Protein AF-A0AAW8LNK6-F1 (afdb_monomer_lite)

Sequence (88 aa):
MPQQLNHIDSVLRRVLARWAARFTPDEHIQGRLVENTILEILRRFPEADDDCTIDVQLLATMRQVLLREFGVHPAAANKGSSEESCSD

Secondary structure (DSSP, 8-state):
----GGGG--HHHHHHHHHHTTT-S-HHHHHHHHHHHHHHHHHHSPP--TT-TTHHHHHHHHHHHHHHHTT-PPPP------------

Organism: Agrobacterium tumefaciens (NCBI:txid358)

pLDDT: mean 71.0, std 17.99, range [39.94, 95.06]

Structure (mmCIF, N/CA/C/O backbone):
data_AF-A0AAW8LNK6-F1
#
_entry.id   AF-A0AAW8LNK6-F1
#
loop_
_atom_site.group_PDB
_atom_site.id
_atom_site.type_symbol
_atom_site.label_atom_id
_atom_site.label_alt_id
_atom_site.label_comp_id
_atom_site.label_asym_id
_atom_site.label_entity_id
_atom_site.label_seq_id
_atom_site.pdbx_PDB_ins_code
_atom_site.Cartn_x
_atom_site.Cartn_y
_atom_site.Cartn_z
_atom_site.occupancy
_atom_site.B_iso_or_equiv
_atom_site.auth_seq_id
_atom_site.auth_comp_id
_atom_site.auth_asym_id
_atom_site.auth_atom_id
_atom_site.pdbx_PDB_model_num
ATOM 1 N N . MET A 1 1 ? 14.141 -10.395 24.426 1.00 46.56 1 MET A N 1
ATOM 2 C CA . MET A 1 1 ? 13.249 -9.502 23.655 1.00 46.56 1 MET A CA 1
ATOM 3 C C . MET A 1 1 ? 13.563 -8.070 24.049 1.00 46.56 1 MET A C 1
ATOM 5 O O . MET A 1 1 ? 13.678 -7.816 25.242 1.00 46.56 1 MET A O 1
ATOM 9 N N . PRO A 1 2 ? 13.749 -7.182 23.064 1.00 46.03 2 PRO A N 1
ATOM 10 C CA . PRO A 1 2 ? 12.796 -6.087 22.932 1.00 46.03 2 PRO A CA 1
ATOM 11 C C . PRO A 1 2 ? 12.219 -6.031 21.513 1.00 46.03 2 PRO A C 1
ATOM 13 O O . PRO A 1 2 ? 12.937 -6.004 20.517 1.00 46.03 2 PRO A O 1
ATOM 16 N N . GLN A 1 3 ? 10.890 -6.056 21.463 1.00 53.47 3 GLN A N 1
ATOM 17 C CA . GLN A 1 3 ? 10.063 -5.730 20.310 1.00 53.47 3 GLN A CA 1
ATOM 18 C C . GLN A 1 3 ? 9.853 -4.199 20.266 1.00 53.47 3 GLN A C 1
ATOM 20 O O . GLN A 1 3 ? 9.967 -3.539 21.294 1.00 53.47 3 GLN A O 1
ATOM 25 N N . GLN A 1 4 ? 9.490 -3.682 19.085 1.00 47.53 4 GLN A N 1
ATOM 26 C CA . GLN A 1 4 ? 8.544 -2.568 18.839 1.00 47.53 4 GLN A CA 1
ATOM 27 C C . GLN A 1 4 ? 8.993 -1.262 18.163 1.00 47.53 4 GLN A C 1
ATOM 29 O O . GLN A 1 4 ? 8.121 -0.652 17.552 1.00 47.53 4 GLN A O 1
ATOM 34 N N . LEU A 1 5 ? 10.254 -0.821 18.143 1.00 45.12 5 LEU A N 1
ATOM 35 C CA . LEU A 1 5 ? 10.520 0.569 17.695 1.00 45.12 5 LEU A CA 1
ATOM 36 C C . LEU A 1 5 ? 10.972 0.793 16.243 1.00 45.12 5 LEU A C 1
ATOM 38 O O . LEU A 1 5 ? 10.885 1.922 15.774 1.00 45.12 5 LEU A O 1
ATOM 42 N N . ASN A 1 6 ? 11.300 -0.245 15.469 1.00 48.38 6 AS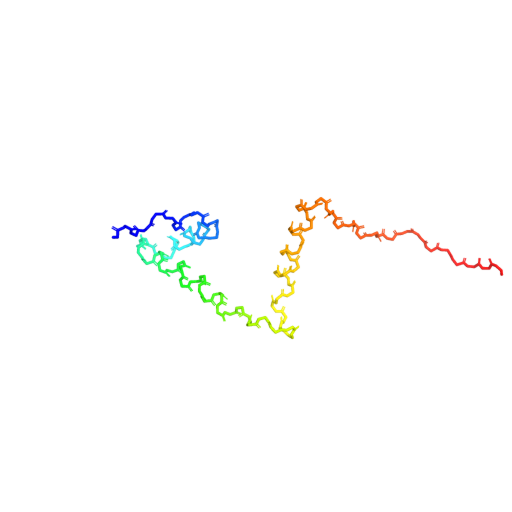N A N 1
ATOM 43 C CA . ASN A 1 6 ? 11.668 -0.056 14.051 1.00 48.38 6 ASN A CA 1
ATOM 44 C C . ASN A 1 6 ? 10.456 -0.051 13.094 1.00 48.38 6 ASN A C 1
ATOM 46 O O . ASN A 1 6 ? 10.610 -0.049 11.874 1.00 48.38 6 ASN A O 1
ATOM 50 N N . HIS A 1 7 ? 9.222 -0.064 13.615 1.00 53.12 7 HIS A N 1
ATOM 51 C CA . HIS A 1 7 ? 8.025 -0.182 12.774 1.00 53.12 7 HIS A CA 1
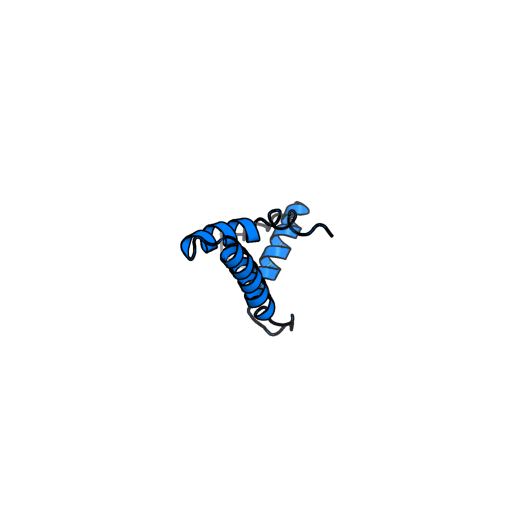ATOM 52 C C . HIS A 1 7 ? 7.658 1.117 12.027 1.00 53.12 7 HIS A C 1
ATOM 54 O O . HIS A 1 7 ? 6.885 1.070 11.069 1.00 53.12 7 HIS A O 1
ATOM 60 N N . ILE A 1 8 ? 8.222 2.270 12.418 1.00 51.75 8 ILE A N 1
ATOM 61 C CA . ILE A 1 8 ? 7.849 3.612 11.913 1.00 51.75 8 ILE A CA 1
ATOM 62 C C . ILE A 1 8 ? 8.799 4.128 10.805 1.00 51.75 8 ILE A C 1
ATOM 64 O O . ILE A 1 8 ? 8.570 5.191 10.212 1.00 51.75 8 ILE A O 1
ATOM 68 N N . ASP A 1 9 ? 9.826 3.356 10.445 1.00 62.69 9 ASP A N 1
ATOM 69 C CA . ASP A 1 9 ? 10.784 3.757 9.401 1.00 62.69 9 ASP A CA 1
ATOM 70 C C . ASP A 1 9 ? 10.234 3.595 7.979 1.00 62.69 9 ASP A C 1
ATOM 72 O O . ASP A 1 9 ? 10.718 4.214 7.034 1.00 62.69 9 ASP A O 1
ATOM 76 N N . SER A 1 10 ? 9.153 2.832 7.807 1.00 80.75 10 SER A N 1
ATOM 77 C CA . SER A 1 10 ? 8.470 2.749 6.519 1.00 80.75 10 SER A CA 1
ATOM 78 C C . SER A 1 10 ? 7.558 3.962 6.312 1.00 80.75 10 SER A C 1
ATOM 80 O O . SER A 1 10 ? 6.580 4.158 7.040 1.00 80.75 10 SER A O 1
ATOM 82 N N . VAL A 1 11 ? 7.833 4.748 5.264 1.00 85.31 11 VAL A N 1
ATOM 83 C CA . VAL A 1 11 ? 6.967 5.853 4.806 1.00 85.31 11 VAL A CA 1
ATOM 84 C C . VAL A 1 11 ? 5.518 5.383 4.642 1.00 85.31 11 VA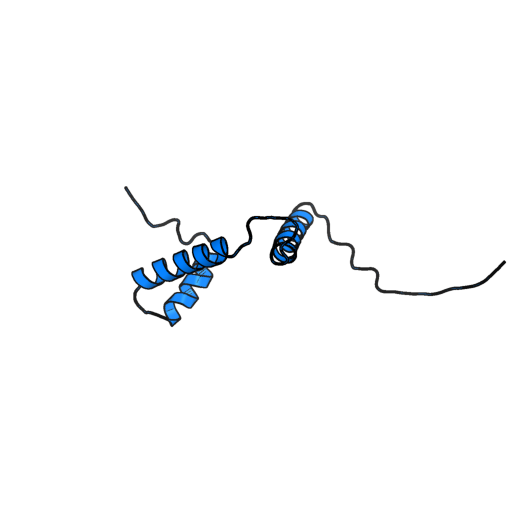L A C 1
ATOM 86 O O . VAL A 1 11 ? 4.596 6.075 5.075 1.00 85.31 11 VAL A O 1
ATOM 89 N N . LEU A 1 12 ? 5.320 4.176 4.098 1.00 86.06 12 LEU A N 1
ATOM 90 C CA . LEU A 1 12 ? 4.001 3.566 3.933 1.00 86.06 12 LEU A CA 1
ATOM 91 C C . LEU A 1 12 ? 3.297 3.373 5.282 1.00 86.06 12 LEU A C 1
ATOM 93 O O . LEU A 1 12 ? 2.172 3.839 5.455 1.00 86.06 12 LEU A O 1
ATOM 97 N N . ARG A 1 13 ? 3.970 2.771 6.270 1.00 88.81 13 ARG A N 1
ATOM 98 C CA . ARG A 1 13 ? 3.403 2.571 7.616 1.00 88.81 13 ARG A CA 1
ATOM 99 C C . ARG A 1 13 ? 3.029 3.886 8.288 1.00 88.81 13 ARG A C 1
ATOM 101 O O . ARG A 1 13 ? 1.977 3.972 8.909 1.00 88.81 13 ARG A O 1
ATOM 108 N N . ARG A 1 14 ? 3.826 4.942 8.105 1.00 89.88 14 ARG A N 1
ATOM 109 C CA . ARG A 1 14 ? 3.533 6.280 8.649 1.00 89.88 14 ARG A CA 1
ATOM 110 C C . A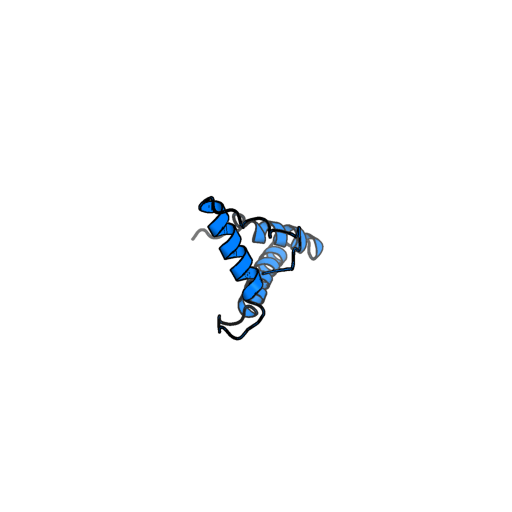RG A 1 14 ? 2.317 6.939 7.999 1.00 89.88 14 ARG A C 1
ATOM 112 O O . ARG A 1 14 ? 1.586 7.686 8.651 1.00 89.88 14 ARG A O 1
ATOM 119 N N . VAL A 1 15 ? 2.106 6.727 6.702 1.00 90.25 15 VAL A N 1
ATOM 120 C CA . VAL A 1 15 ? 0.885 7.181 6.017 1.00 90.25 15 VAL A CA 1
ATOM 121 C C . VAL A 1 15 ? -0.321 6.409 6.545 1.00 90.25 15 VAL A C 1
ATOM 123 O O . VAL A 1 15 ? -1.293 7.026 6.974 1.00 90.25 15 VAL A O 1
ATOM 126 N N . LEU A 1 16 ? -0.225 5.081 6.595 1.00 89.75 16 LEU A N 1
ATOM 127 C CA . LEU A 1 16 ? -1.324 4.226 7.033 1.00 89.75 16 LEU A CA 1
ATOM 128 C C . LEU A 1 16 ? -1.681 4.437 8.508 1.00 89.75 16 LEU A C 1
ATOM 130 O O . LEU A 1 16 ? -2.862 4.462 8.826 1.00 89.75 16 LEU A O 1
ATOM 134 N N . ALA A 1 17 ? -0.715 4.676 9.398 1.00 90.25 17 ALA A N 1
ATOM 135 C CA . ALA A 1 17 ? -0.982 4.983 10.805 1.00 90.25 17 ALA A CA 1
ATOM 136 C C . ALA A 1 17 ? -1.802 6.275 10.974 1.00 90.25 17 ALA A C 1
ATOM 138 O O . ALA A 1 17 ? -2.760 6.312 11.743 1.00 90.25 17 ALA A O 1
ATOM 139 N N . ARG A 1 18 ? -1.502 7.319 10.184 1.00 92.44 18 ARG A N 1
ATOM 140 C CA . ARG A 1 18 ? -2.302 8.560 10.168 1.00 92.44 18 ARG A CA 1
ATOM 141 C C . ARG A 1 18 ? -3.734 8.319 9.702 1.00 92.44 18 ARG A C 1
ATOM 143 O O . ARG A 1 18 ? -4.647 9.004 10.153 1.00 92.44 18 ARG A O 1
ATOM 150 N N . TRP A 1 19 ? -3.942 7.372 8.792 1.00 94.12 19 TRP A N 1
ATOM 151 C CA . TRP A 1 19 ? -5.285 6.981 8.371 1.00 94.12 19 TRP A CA 1
ATOM 152 C C . TRP A 1 19 ? -5.970 6.120 9.432 1.00 94.12 19 TRP A C 1
ATOM 154 O O . TRP A 1 19 ? -7.127 6.376 9.745 1.00 94.12 19 TRP A O 1
ATOM 164 N N . ALA A 1 20 ? -5.253 5.174 10.042 1.00 94.00 20 ALA A N 1
ATOM 165 C CA . ALA A 1 20 ? -5.739 4.306 11.112 1.00 94.00 20 ALA A CA 1
ATOM 166 C C . ALA A 1 20 ? -6.302 5.107 12.296 1.00 94.00 20 ALA A C 1
ATOM 168 O O . ALA A 1 20 ? -7.389 4.799 12.784 1.00 94.00 20 ALA A O 1
ATOM 169 N N . ALA A 1 21 ? -5.623 6.193 12.681 1.00 94.38 21 ALA A N 1
ATOM 170 C CA . ALA A 1 21 ? -6.065 7.104 13.736 1.00 94.38 21 ALA A CA 1
ATOM 171 C C . ALA A 1 21 ? -7.425 7.776 13.466 1.00 94.38 21 ALA A C 1
ATOM 173 O O . ALA A 1 21 ? -8.084 8.232 14.396 1.00 94.38 21 ALA A O 1
ATOM 174 N N . ARG A 1 22 ? -7.883 7.818 12.206 1.00 95.06 22 ARG A N 1
ATOM 175 C CA . ARG A 1 22 ? -9.222 8.319 11.850 1.00 95.06 22 ARG A CA 1
ATOM 176 C C . ARG A 1 22 ? -10.329 7.296 12.102 1.00 95.06 22 ARG A C 1
ATOM 178 O O . ARG A 1 22 ? -11.490 7.685 12.162 1.00 95.06 22 ARG A O 1
ATOM 185 N N . PHE A 1 23 ? -9.987 6.013 12.207 1.00 93.56 23 PHE A N 1
ATOM 186 C CA . PHE A 1 23 ? -10.948 4.926 12.404 1.00 93.56 23 PHE A CA 1
ATOM 187 C C . PHE A 1 23 ? -11.065 4.506 13.869 1.00 93.56 23 PHE A C 1
ATOM 189 O O . PHE A 1 23 ? -12.118 4.032 14.284 1.00 93.56 23 PHE A O 1
ATOM 196 N N . THR A 1 24 ? -9.995 4.657 14.652 1.00 92.12 24 THR A N 1
ATOM 197 C CA . THR A 1 24 ? -9.979 4.269 16.066 1.00 92.12 24 THR A CA 1
ATOM 198 C C . THR A 1 24 ? -8.924 5.048 16.855 1.00 92.12 24 THR A C 1
ATOM 200 O O . THR A 1 24 ? -7.818 5.240 16.343 1.00 92.12 24 THR A O 1
ATOM 203 N N . PRO A 1 25 ? -9.214 5.473 18.099 1.00 92.31 25 PRO A N 1
ATOM 204 C CA . PRO A 1 25 ? -8.224 6.095 18.978 1.00 92.31 25 PRO A CA 1
ATOM 205 C C . PRO A 1 25 ? -7.276 5.083 19.651 1.00 92.31 25 PRO A C 1
ATOM 207 O O . PRO A 1 25 ? -6.283 5.495 20.236 1.00 92.31 25 PRO A O 1
ATOM 210 N N . ASP A 1 26 ? -7.561 3.777 19.587 1.00 94.44 26 ASP A N 1
ATOM 211 C CA . ASP A 1 26 ? -6.739 2.728 20.210 1.00 94.44 26 ASP A CA 1
ATOM 212 C C . ASP A 1 26 ? -5.487 2.422 19.367 1.00 94.44 26 ASP A C 1
ATOM 214 O O . ASP A 1 26 ? -5.581 1.869 18.267 1.00 94.44 26 ASP A O 1
ATOM 218 N N . GLU A 1 27 ? -4.307 2.741 19.904 1.00 89.62 27 GLU A N 1
ATOM 219 C CA . GLU A 1 27 ? -3.009 2.565 19.238 1.00 89.62 27 GLU A CA 1
ATOM 220 C C . GLU A 1 27 ? -2.684 1.100 18.894 1.00 89.62 27 GLU A C 1
ATOM 222 O O . GLU A 1 27 ? -2.076 0.819 17.856 1.00 89.62 27 GLU A O 1
ATOM 227 N N . HIS A 1 28 ? -3.125 0.136 19.708 1.00 90.06 28 HIS A N 1
ATOM 228 C CA . HIS A 1 28 ? -2.921 -1.284 19.420 1.00 90.06 28 HIS A CA 1
ATOM 229 C C . HIS A 1 28 ? -3.783 -1.738 18.243 1.00 90.06 28 HIS A C 1
ATOM 231 O O . HIS A 1 28 ? -3.325 -2.510 17.393 1.00 90.06 28 HIS A O 1
ATOM 237 N N . ILE A 1 29 ? -5.029 -1.260 18.169 1.00 92.31 29 ILE A N 1
ATOM 238 C CA . ILE A 1 29 ? -5.904 -1.533 17.024 1.00 92.31 29 ILE A CA 1
ATOM 239 C C . ILE A 1 29 ? -5.355 -0.848 15.770 1.00 92.31 29 ILE A C 1
ATOM 241 O O . ILE A 1 29 ? -5.333 -1.483 14.716 1.00 92.31 29 ILE A O 1
ATOM 245 N N . GLN A 1 30 ? -4.855 0.388 15.872 1.00 92.69 30 GLN A N 1
ATOM 246 C CA . GLN A 1 30 ? -4.225 1.087 14.747 1.00 92.69 30 GLN A CA 1
ATOM 247 C C . GLN A 1 30 ? -3.037 0.300 14.186 1.00 92.69 30 GLN A C 1
ATOM 249 O O . GLN A 1 30 ? -2.985 0.062 12.980 1.00 92.69 30 GLN A O 1
ATOM 254 N N . GLY A 1 31 ? -2.122 -0.158 15.046 1.00 88.81 31 GLY A N 1
ATOM 255 C CA . GLY A 1 31 ? -0.965 -0.950 14.622 1.00 88.81 31 GLY A CA 1
ATOM 256 C C . GLY A 1 31 ? -1.374 -2.226 13.883 1.00 88.81 31 GLY A C 1
ATOM 257 O O . GLY A 1 31 ? -0.884 -2.496 12.786 1.00 88.81 31 GLY A O 1
ATOM 258 N N . ARG A 1 32 ? -2.346 -2.974 14.425 1.00 94.25 32 ARG A N 1
ATOM 259 C CA . ARG A 1 32 ? -2.883 -4.172 13.756 1.00 94.25 32 ARG A CA 1
ATOM 260 C C . ARG A 1 32 ? -3.562 -3.847 12.429 1.00 94.25 32 ARG A C 1
ATOM 262 O O . ARG A 1 32 ? -3.401 -4.598 11.473 1.00 94.25 32 ARG A O 1
ATOM 269 N N . LEU A 1 33 ? -4.312 -2.748 12.361 1.00 92.44 33 LEU A N 1
ATOM 270 C CA . LEU A 1 33 ? -4.996 -2.323 11.142 1.00 92.44 33 LEU A CA 1
ATOM 271 C C . LEU A 1 33 ? -3.991 -2.009 10.030 1.00 92.44 33 LEU A C 1
ATOM 273 O O . LEU A 1 33 ? -4.187 -2.447 8.898 1.00 92.44 33 LEU A O 1
ATOM 277 N N . VAL A 1 34 ? -2.905 -1.303 10.352 1.00 91.75 34 VAL A N 1
ATOM 278 C CA . VAL A 1 34 ? -1.829 -0.986 9.402 1.00 91.75 34 VAL A CA 1
ATOM 279 C C . VAL A 1 34 ? -1.184 -2.259 8.858 1.00 91.75 34 VAL A C 1
ATOM 281 O O . VAL A 1 34 ? -1.143 -2.438 7.641 1.00 91.75 34 VAL A O 1
ATOM 284 N N . GLU A 1 35 ? -0.729 -3.163 9.729 1.00 92.25 35 GLU A N 1
ATOM 285 C CA . GLU A 1 35 ? -0.032 -4.378 9.282 1.00 92.25 35 GLU A CA 1
ATOM 286 C C . GLU A 1 35 ? -0.953 -5.323 8.508 1.00 92.25 35 GLU A C 1
ATOM 288 O O . GLU A 1 35 ? -0.565 -5.827 7.455 1.00 92.25 35 GLU A O 1
ATOM 293 N N . ASN A 1 36 ? -2.196 -5.509 8.959 1.00 92.44 36 ASN A N 1
ATOM 294 C CA . ASN A 1 36 ? -3.162 -6.330 8.231 1.00 92.44 36 ASN A CA 1
ATOM 295 C C . ASN A 1 36 ? -3.492 -5.732 6.865 1.00 92.44 36 ASN A C 1
ATOM 297 O O . ASN A 1 36 ? -3.630 -6.478 5.903 1.00 92.44 36 ASN A O 1
ATOM 301 N N . THR A 1 37 ? -3.576 -4.403 6.755 1.00 87.94 37 THR A N 1
ATOM 302 C CA . THR A 1 37 ? -3.791 -3.736 5.465 1.00 87.94 37 THR A CA 1
ATOM 303 C C . THR A 1 37 ? -2.628 -4.005 4.516 1.00 87.94 37 THR A C 1
ATOM 305 O O . THR A 1 37 ? -2.858 -4.375 3.371 1.00 87.94 37 THR A O 1
ATOM 308 N N . ILE A 1 38 ? -1.382 -3.874 4.983 1.00 87.12 38 ILE A N 1
ATOM 309 C CA . ILE A 1 38 ? -0.196 -4.166 4.164 1.00 87.12 38 ILE A CA 1
ATOM 310 C C . ILE A 1 38 ? -0.205 -5.629 3.719 1.00 87.12 38 ILE A C 1
ATOM 312 O O . ILE A 1 38 ? -0.072 -5.892 2.529 1.00 87.12 38 ILE A O 1
ATOM 316 N N . LEU A 1 39 ? -0.398 -6.571 4.646 1.00 86.50 39 LEU A N 1
ATOM 317 C CA . LEU A 1 39 ? -0.444 -8.001 4.333 1.00 86.50 39 LEU A CA 1
ATOM 318 C C . LEU A 1 39 ? -1.554 -8.339 3.343 1.00 86.50 39 LEU A C 1
ATOM 320 O O . LEU A 1 39 ? -1.348 -9.148 2.448 1.00 86.50 39 LEU A O 1
ATOM 324 N N . GLU A 1 40 ? -2.723 -7.730 3.494 1.00 83.69 40 GLU A N 1
ATOM 325 C CA . GLU A 1 40 ? -3.859 -7.991 2.625 1.00 83.69 40 GLU A CA 1
ATOM 326 C C . GLU A 1 40 ? -3.643 -7.430 1.217 1.00 83.69 40 GLU A C 1
ATOM 328 O O . GLU A 1 40 ? -3.999 -8.080 0.238 1.00 83.69 40 GLU A O 1
ATOM 333 N N . ILE A 1 41 ? -3.021 -6.253 1.094 1.00 78.06 41 ILE A N 1
ATOM 334 C CA . ILE A 1 41 ? -2.594 -5.739 -0.208 1.00 78.06 41 ILE A CA 1
ATOM 335 C C . ILE A 1 41 ? -1.543 -6.691 -0.792 1.00 78.06 41 ILE A C 1
ATOM 337 O O . ILE A 1 41 ? -1.743 -7.145 -1.909 1.00 78.06 41 ILE A O 1
ATOM 341 N N . LEU A 1 42 ? -0.502 -7.068 -0.031 1.00 77.94 42 LEU A N 1
ATOM 342 C CA . LEU A 1 42 ? 0.558 -8.006 -0.447 1.00 77.94 42 LEU A CA 1
ATOM 343 C C . LEU A 1 42 ? 0.024 -9.366 -0.915 1.00 77.94 42 LEU A C 1
ATOM 345 O O . LEU A 1 42 ? 0.492 -9.875 -1.920 1.00 77.94 42 LEU A O 1
ATOM 349 N N . ARG A 1 43 ? -0.980 -9.934 -0.242 1.00 74.88 43 ARG A N 1
ATOM 350 C CA . ARG A 1 43 ? -1.641 -11.183 -0.667 1.00 74.88 43 ARG A CA 1
ATOM 351 C C . ARG A 1 43 ? -2.448 -11.045 -1.952 1.00 74.88 43 ARG A C 1
ATOM 353 O O . ARG A 1 43 ? -2.694 -12.039 -2.621 1.00 74.88 43 ARG A O 1
ATOM 360 N N . ARG A 1 44 ? -2.933 -9.837 -2.237 1.00 67.56 44 ARG A N 1
ATOM 361 C CA . ARG A 1 44 ? -3.681 -9.515 -3.456 1.00 67.56 44 ARG A CA 1
ATOM 362 C C . ARG A 1 44 ? -2.777 -9.072 -4.595 1.00 67.56 44 ARG A C 1
ATOM 364 O O . ARG A 1 44 ? -3.283 -8.910 -5.703 1.00 67.56 44 ARG A O 1
ATOM 371 N N . PHE A 1 45 ? -1.481 -8.873 -4.348 1.00 66.69 45 PHE A 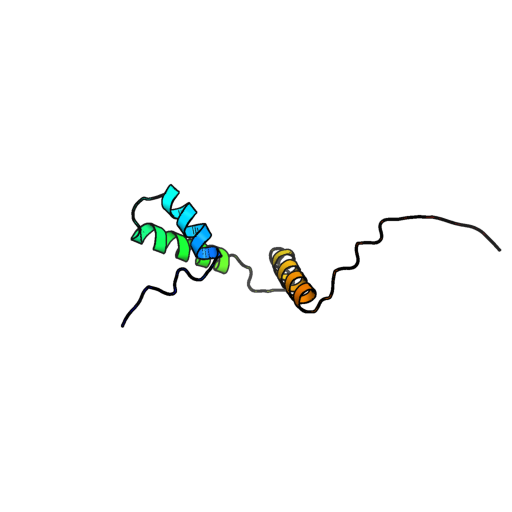N 1
ATOM 372 C CA . PHE A 1 45 ? -0.542 -8.882 -5.455 1.00 66.69 45 PHE A CA 1
ATOM 373 C C . PHE A 1 45 ? -0.585 -10.292 -6.040 1.00 66.69 45 PHE A C 1
ATOM 375 O O . PHE A 1 45 ? -0.433 -11.250 -5.276 1.00 66.69 45 PHE A O 1
ATOM 382 N N . PRO A 1 46 ? -0.867 -10.439 -7.344 1.00 58.03 46 PRO A N 1
ATOM 383 C CA . PRO A 1 46 ? -0.731 -11.735 -7.982 1.00 58.03 46 PRO A CA 1
ATOM 384 C C . PRO A 1 46 ? 0.681 -12.256 -7.689 1.00 58.03 46 PRO A C 1
ATOM 386 O O . PRO A 1 46 ? 1.637 -11.475 -7.659 1.00 58.03 46 PRO A O 1
ATOM 389 N N . GLU A 1 47 ? 0.815 -13.563 -7.436 1.00 57.03 47 GLU A N 1
ATOM 390 C CA . GLU A 1 47 ? 2.101 -14.214 -7.690 1.00 57.03 47 GLU A CA 1
ATOM 391 C C . GLU A 1 47 ? 2.503 -13.769 -9.094 1.00 57.03 47 GLU A C 1
ATOM 393 O O . GLU A 1 47 ? 1.659 -13.827 -9.987 1.00 57.03 47 GLU A O 1
ATOM 398 N N . ALA A 1 48 ? 3.699 -13.196 -9.233 1.00 51.62 48 ALA A N 1
ATOM 399 C CA . ALA A 1 48 ? 4.193 -12.614 -10.473 1.00 51.62 48 ALA A CA 1
ATOM 400 C C . ALA A 1 48 ? 4.239 -13.695 -11.563 1.00 51.62 48 ALA A C 1
ATOM 402 O O . ALA A 1 48 ? 5.251 -14.361 -11.766 1.00 51.62 48 ALA A O 1
ATOM 403 N N . ASP A 1 49 ? 3.093 -13.907 -12.188 1.00 48.28 49 ASP A N 1
ATOM 404 C CA . ASP A 1 49 ? 2.892 -14.617 -13.426 1.00 48.28 49 ASP A CA 1
ATOM 405 C C . ASP A 1 49 ? 2.680 -13.533 -14.476 1.00 48.28 49 ASP A C 1
ATOM 407 O O . ASP A 1 49 ? 1.911 -12.584 -14.262 1.00 48.28 49 ASP A O 1
ATOM 411 N N . ASP A 1 50 ? 3.397 -13.657 -15.588 1.00 52.16 50 ASP A N 1
ATOM 412 C CA . ASP A 1 50 ? 3.516 -12.633 -16.632 1.00 52.16 50 ASP A CA 1
ATOM 413 C C . ASP A 1 50 ? 2.149 -12.240 -17.248 1.00 52.16 50 ASP A C 1
ATOM 415 O O . ASP A 1 50 ? 2.037 -11.230 -17.946 1.00 52.16 50 ASP A O 1
ATOM 419 N N . ASP A 1 51 ? 1.092 -12.994 -16.933 1.00 55.09 51 ASP A N 1
ATOM 420 C CA . ASP A 1 51 ? -0.272 -12.842 -17.434 1.00 55.09 51 ASP A CA 1
ATOM 421 C C . ASP A 1 51 ? -1.201 -11.950 -16.570 1.00 55.09 51 ASP A C 1
ATOM 423 O O . ASP A 1 51 ? -2.323 -11.646 -16.990 1.00 55.09 51 ASP A O 1
ATOM 427 N N . CYS A 1 52 ? -0.787 -11.474 -15.382 1.00 48.88 52 CYS A N 1
ATOM 428 C CA . CYS A 1 52 ? -1.666 -10.696 -14.488 1.00 48.88 52 CYS A CA 1
ATOM 429 C C . CYS A 1 52 ? -1.449 -9.164 -14.531 1.00 48.88 52 CYS A C 1
ATOM 431 O O . CYS A 1 52 ? -0.439 -8.612 -14.098 1.00 48.88 52 CYS A O 1
ATOM 433 N N . THR A 1 53 ? -2.486 -8.424 -14.946 1.00 58.00 53 THR A N 1
ATOM 434 C CA . THR A 1 53 ? -2.465 -6.974 -15.253 1.00 58.00 53 THR A CA 1
ATOM 435 C C . THR A 1 53 ? -2.225 -6.008 -14.079 1.00 58.00 53 THR A C 1
ATOM 437 O O . THR A 1 53 ? -2.159 -4.799 -14.299 1.00 58.00 53 THR A O 1
ATOM 440 N N . ILE A 1 54 ? -2.100 -6.483 -12.835 1.00 51.84 54 ILE A N 1
ATOM 441 C CA . ILE A 1 54 ? -1.779 -5.638 -11.664 1.00 51.84 54 ILE A CA 1
ATOM 442 C C . ILE A 1 54 ? -0.270 -5.328 -11.571 1.00 51.84 54 ILE A C 1
ATOM 444 O O . ILE A 1 54 ? 0.106 -4.315 -10.977 1.00 51.84 54 ILE A O 1
ATOM 448 N N . ASP A 1 55 ? 0.590 -6.118 -12.223 1.00 54.50 55 ASP A N 1
ATOM 449 C CA . ASP A 1 55 ? 2.048 -6.031 -12.062 1.00 54.50 55 ASP A CA 1
ATOM 450 C C . ASP A 1 55 ? 2.722 -4.974 -12.959 1.00 54.50 55 ASP A C 1
ATOM 452 O O . ASP A 1 55 ? 3.785 -4.445 -12.644 1.00 54.50 55 ASP A O 1
ATOM 456 N N . VAL A 1 56 ? 2.081 -4.559 -14.056 1.00 59.28 56 VAL A N 1
ATOM 457 C CA . VAL A 1 56 ? 2.732 -3.697 -15.060 1.00 59.28 56 VAL A CA 1
ATOM 458 C C . VAL A 1 56 ? 3.030 -2.299 -14.525 1.00 59.28 56 VAL A C 1
ATOM 460 O O . VAL A 1 56 ? 4.103 -1.765 -14.784 1.00 59.28 56 VAL A O 1
ATOM 463 N N . GLN A 1 57 ? 2.114 -1.676 -13.778 1.00 58.72 57 GLN A N 1
ATOM 464 C CA . GLN A 1 57 ? 2.278 -0.272 -13.390 1.00 58.72 57 GLN A CA 1
ATOM 465 C C . GLN A 1 57 ? 3.172 -0.097 -12.161 1.00 58.72 57 GLN A C 1
ATOM 467 O O . GLN A 1 57 ? 3.945 0.865 -12.111 1.00 58.72 57 GLN A O 1
ATOM 472 N N . LEU A 1 58 ? 3.127 -1.030 -11.203 1.00 68.81 58 LEU A N 1
ATOM 473 C CA . LEU A 1 58 ? 4.075 -1.031 -10.089 1.00 68.81 58 LEU A CA 1
ATOM 474 C C . LEU A 1 58 ? 5.481 -1.374 -10.588 1.00 68.81 58 LEU A C 1
ATOM 476 O O . LEU A 1 58 ? 6.411 -0.623 -10.292 1.00 68.81 58 LEU A O 1
ATOM 480 N N . LEU A 1 59 ? 5.630 -2.423 -11.404 1.00 70.38 59 LEU A N 1
ATOM 481 C CA . LEU A 1 59 ? 6.913 -2.792 -11.999 1.00 70.38 59 LEU A CA 1
ATOM 482 C C . LEU A 1 59 ? 7.455 -1.681 -12.905 1.00 70.38 59 LEU A C 1
ATOM 484 O O . LEU A 1 59 ? 8.629 -1.331 -12.808 1.00 70.38 59 LEU A O 1
ATOM 488 N N . ALA A 1 60 ? 6.614 -1.059 -13.738 1.00 69.81 60 ALA A N 1
ATOM 489 C CA . ALA A 1 60 ? 7.013 0.091 -14.550 1.00 69.81 60 ALA A CA 1
ATOM 490 C C . ALA A 1 60 ? 7.448 1.274 -13.680 1.00 69.81 60 ALA A C 1
ATOM 492 O O . ALA A 1 60 ? 8.437 1.932 -14.000 1.00 69.81 60 ALA A O 1
ATOM 493 N N . THR A 1 61 ? 6.767 1.519 -12.558 1.00 76.56 61 THR A N 1
ATOM 494 C CA . THR A 1 61 ? 7.157 2.569 -11.609 1.00 76.56 61 THR A CA 1
ATOM 495 C C . THR A 1 61 ? 8.497 2.242 -10.953 1.00 76.56 61 THR A C 1
ATOM 497 O O . THR A 1 61 ? 9.374 3.104 -10.925 1.00 76.56 61 THR A O 1
ATOM 500 N N . MET A 1 62 ? 8.708 1.002 -10.496 1.00 80.44 62 MET A N 1
ATOM 501 C CA . MET A 1 62 ? 9.992 0.552 -9.945 1.00 80.44 62 MET A CA 1
ATOM 502 C C . MET A 1 62 ? 11.116 0.676 -10.976 1.00 80.44 62 MET A C 1
ATOM 504 O O . MET A 1 62 ? 12.167 1.240 -10.679 1.00 80.44 62 MET A O 1
ATOM 508 N N . ARG A 1 63 ? 10.876 0.238 -12.216 1.00 77.81 63 ARG A N 1
ATOM 509 C CA . ARG A 1 63 ? 11.815 0.383 -13.332 1.00 77.81 63 ARG A CA 1
ATOM 510 C C . ARG A 1 63 ? 12.118 1.851 -13.625 1.00 77.81 63 ARG A C 1
ATOM 512 O O . ARG A 1 63 ? 13.268 2.196 -13.865 1.00 77.81 63 ARG A O 1
ATOM 519 N N . GLN A 1 64 ? 11.121 2.729 -13.594 1.00 80.62 64 GLN A N 1
ATOM 520 C CA . GLN A 1 64 ? 11.311 4.157 -13.836 1.00 80.62 64 GLN A CA 1
ATOM 521 C C . GLN A 1 64 ? 12.106 4.836 -12.713 1.00 80.62 64 GLN A C 1
ATOM 523 O O . GLN A 1 64 ? 12.934 5.699 -13.002 1.00 80.62 64 GLN A O 1
ATOM 528 N N . VAL A 1 65 ? 11.878 4.460 -11.452 1.00 83.25 65 VAL A N 1
ATOM 529 C CA . VAL A 1 65 ? 12.688 4.926 -10.315 1.00 83.25 65 VAL A CA 1
ATOM 530 C C . VAL A 1 65 ? 14.138 4.473 -10.487 1.00 83.25 65 VAL A C 1
ATOM 532 O O . VAL A 1 65 ? 15.033 5.311 -10.445 1.00 83.25 65 VAL A O 1
ATOM 535 N N . LEU A 1 66 ? 14.356 3.194 -10.806 1.00 82.69 66 LEU A N 1
ATOM 536 C CA . LEU A 1 66 ? 15.685 2.636 -11.059 1.00 82.69 66 LEU A CA 1
ATOM 537 C C . LEU A 1 66 ? 16.416 3.367 -12.198 1.00 82.69 66 LEU A C 1
ATOM 539 O O . LEU A 1 66 ? 17.568 3.763 -12.054 1.00 82.69 66 LEU A O 1
ATOM 543 N N . LEU A 1 67 ? 15.745 3.591 -13.332 1.00 82.75 67 LEU A N 1
ATOM 544 C CA . LEU A 1 67 ? 16.334 4.302 -14.472 1.00 82.75 67 LEU A CA 1
ATOM 545 C C . LEU A 1 67 ? 16.753 5.733 -14.106 1.00 82.75 67 LEU A C 1
ATOM 547 O O . LEU A 1 67 ? 17.821 6.178 -14.524 1.00 82.75 67 LEU A O 1
ATOM 551 N N . ARG A 1 68 ? 15.961 6.432 -13.280 1.00 81.25 68 ARG A N 1
ATOM 552 C CA . ARG A 1 68 ? 16.308 7.772 -12.782 1.00 81.25 68 ARG A CA 1
ATOM 553 C C . ARG A 1 68 ? 17.540 7.761 -11.881 1.00 81.25 68 ARG A C 1
ATOM 555 O O . ARG A 1 68 ? 18.350 8.676 -11.994 1.00 81.25 68 ARG A O 1
ATOM 562 N N . GLU A 1 69 ? 17.704 6.750 -11.029 1.00 83.12 69 GLU A N 1
ATOM 563 C CA . GLU A 1 69 ? 18.905 6.600 -10.191 1.00 83.12 69 GLU A CA 1
ATOM 564 C C . GLU A 1 69 ? 20.174 6.411 -11.033 1.00 83.12 69 GLU A C 1
ATOM 566 O O . GLU A 1 69 ? 21.219 6.970 -10.708 1.00 83.12 69 GLU A O 1
ATOM 571 N N . PHE A 1 70 ? 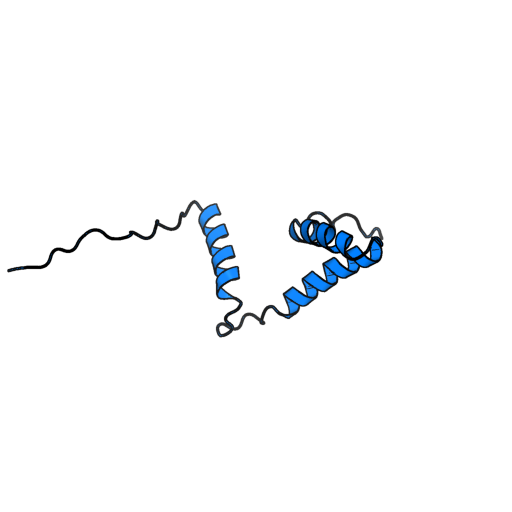20.072 5.721 -12.172 1.00 82.44 70 PHE A N 1
ATOM 572 C CA . PHE A 1 70 ? 21.161 5.596 -13.148 1.00 82.44 70 PHE A CA 1
ATOM 573 C C . PHE A 1 70 ? 21.340 6.824 -14.061 1.00 82.44 70 PHE A C 1
ATOM 575 O O . PHE A 1 70 ? 22.140 6.787 -14.995 1.00 82.44 70 PHE A O 1
ATOM 582 N N . GLY A 1 71 ? 20.598 7.913 -13.834 1.00 77.12 71 GLY A N 1
ATOM 583 C CA . GLY A 1 71 ? 20.652 9.129 -14.652 1.00 77.12 71 GLY A CA 1
ATOM 584 C C . GLY A 1 71 ? 19.946 9.019 -16.010 1.00 77.12 71 GLY A C 1
ATOM 585 O O . GLY A 1 71 ? 19.919 9.992 -16.767 1.00 77.12 71 GLY A O 1
ATOM 586 N N . VAL A 1 72 ? 19.316 7.882 -16.318 1.00 69.56 72 VAL A N 1
ATOM 587 C CA . VAL A 1 72 ? 18.564 7.666 -17.557 1.00 69.56 72 VAL A CA 1
ATOM 588 C C . VAL A 1 72 ? 17.187 8.307 -17.417 1.00 69.56 72 VAL A C 1
ATOM 590 O O . VAL A 1 72 ? 16.281 7.783 -16.768 1.00 69.56 72 VAL A O 1
ATOM 593 N N . HIS A 1 73 ? 17.017 9.467 -18.042 1.00 66.69 73 HIS A N 1
ATOM 594 C CA . HIS A 1 73 ? 15.711 10.105 -18.138 1.00 66.69 73 HIS A CA 1
ATOM 595 C C . HIS A 1 73 ? 14.964 9.500 -19.327 1.00 66.69 73 HIS A C 1
ATOM 597 O O . HIS A 1 73 ? 15.549 9.414 -20.411 1.00 66.69 73 HIS A O 1
ATOM 603 N N . PRO A 1 74 ? 13.696 9.071 -19.167 1.00 58.41 74 PRO A N 1
ATOM 604 C CA . PRO A 1 74 ? 12.912 8.648 -20.314 1.00 58.41 74 PRO A CA 1
ATOM 605 C C . PRO A 1 74 ? 12.863 9.828 -21.282 1.00 58.41 74 PRO A C 1
ATOM 607 O O . PRO A 1 74 ? 12.418 10.915 -20.905 1.00 58.41 74 PRO A O 1
ATOM 610 N N . ALA A 1 75 ? 13.397 9.623 -22.490 1.00 57.88 75 ALA A N 1
ATOM 611 C CA . ALA A 1 75 ? 13.356 10.614 -23.550 1.00 57.88 75 ALA A CA 1
ATOM 612 C C . ALA A 1 75 ? 11.905 11.077 -23.665 1.00 57.88 75 ALA A C 1
ATOM 614 O O . ALA A 1 75 ? 11.009 10.247 -23.843 1.00 57.88 75 ALA A O 1
ATOM 615 N N . ALA A 1 76 ? 11.671 12.376 -23.462 1.00 54.28 76 ALA A N 1
ATOM 616 C CA . ALA A 1 76 ? 10.360 12.964 -23.655 1.00 54.28 76 ALA A CA 1
ATOM 617 C C . ALA A 1 76 ? 9.849 12.455 -25.001 1.00 54.28 76 ALA A C 1
ATOM 619 O O . ALA A 1 76 ? 10.525 12.643 -26.013 1.00 54.28 76 ALA A O 1
ATOM 620 N N . ALA A 1 77 ? 8.732 11.721 -24.979 1.00 49.53 77 ALA A N 1
ATOM 621 C CA . ALA A 1 77 ? 8.116 11.197 -26.182 1.00 49.53 77 ALA A CA 1
ATOM 622 C C . ALA A 1 77 ? 8.045 12.352 -27.180 1.00 49.53 77 ALA A C 1
ATOM 624 O O . ALA A 1 77 ? 7.388 13.359 -26.909 1.00 49.53 77 ALA A O 1
ATOM 625 N N . ASN A 1 78 ? 8.820 12.222 -28.257 1.00 49.56 78 ASN A N 1
ATOM 626 C CA . ASN A 1 78 ? 8.944 13.199 -29.319 1.00 49.56 78 ASN A CA 1
ATOM 627 C C . ASN A 1 78 ? 7.554 13.377 -29.936 1.00 49.56 78 ASN A C 1
ATOM 629 O O . ASN A 1 78 ? 7.138 12.620 -30.812 1.00 49.56 78 ASN A O 1
ATOM 633 N N . LYS A 1 79 ? 6.779 14.315 -29.390 1.00 48.78 79 LYS A N 1
ATOM 634 C CA . LYS A 1 79 ? 5.483 14.704 -29.922 1.00 48.78 79 LYS A CA 1
ATOM 635 C C . LYS A 1 79 ? 5.763 15.552 -31.156 1.00 48.78 79 LYS A C 1
ATOM 637 O O . LYS A 1 79 ? 6.049 16.733 -31.028 1.00 48.78 79 LYS A O 1
ATOM 642 N N . GLY A 1 80 ? 5.696 14.875 -32.300 1.00 50.44 80 GLY A N 1
ATOM 643 C CA . GLY A 1 80 ? 5.217 15.348 -33.597 1.00 50.44 80 GLY A CA 1
ATOM 644 C C . GLY A 1 80 ? 5.657 16.729 -34.078 1.00 50.44 80 GLY A C 1
ATOM 645 O O . GLY A 1 80 ? 5.214 17.742 -33.553 1.00 50.44 80 GLY A O 1
ATOM 646 N N . SER A 1 81 ? 6.417 16.732 -35.170 1.00 39.94 81 SER A N 1
ATOM 647 C CA . SER A 1 81 ? 6.425 17.736 -36.246 1.00 39.94 81 SER A CA 1
ATOM 648 C C . SER A 1 81 ? 7.528 17.290 -37.219 1.00 39.94 81 SER A C 1
ATOM 650 O O . SER A 1 81 ? 8.648 17.073 -36.775 1.00 39.94 81 SER A O 1
ATOM 652 N N . SER A 1 82 ? 7.341 17.055 -38.510 1.00 42.44 82 SER A N 1
ATOM 653 C CA . SER A 1 82 ? 6.201 17.209 -39.401 1.00 42.44 82 SER A CA 1
ATOM 654 C C . SER A 1 82 ? 6.371 16.225 -40.558 1.00 42.44 82 SER A C 1
ATOM 656 O O . SER A 1 82 ? 7.465 15.727 -40.823 1.00 42.44 82 SER A O 1
ATOM 658 N N . GLU A 1 83 ? 5.250 15.940 -41.201 1.00 52.25 83 GLU A N 1
ATOM 659 C CA . GLU A 1 83 ? 5.138 15.317 -42.511 1.00 52.25 83 GLU A CA 1
ATOM 660 C C . GLU A 1 83 ? 6.073 16.002 -43.521 1.00 52.25 83 GLU A C 1
ATOM 662 O O . GLU A 1 83 ? 6.094 17.226 -43.574 1.00 52.25 83 GLU A O 1
ATOM 667 N N . GLU A 1 84 ? 6.755 15.241 -44.381 1.00 45.47 84 GLU A N 1
ATOM 668 C CA . GLU A 1 84 ? 6.780 15.609 -45.798 1.00 45.47 84 GLU A CA 1
ATOM 669 C C . GLU A 1 84 ? 6.914 14.364 -46.681 1.00 45.47 84 GLU A C 1
ATOM 671 O O . GLU A 1 84 ? 7.846 13.565 -46.585 1.00 45.47 84 GLU A O 1
ATOM 676 N N . SER A 1 85 ? 5.872 14.194 -47.486 1.00 48.84 85 SER A N 1
ATOM 677 C CA . SER A 1 85 ? 5.729 13.265 -48.594 1.00 48.84 85 SER A CA 1
ATOM 678 C C . SER A 1 85 ? 6.370 13.868 -49.851 1.00 48.84 85 SER A C 1
ATOM 680 O O . SER A 1 85 ? 6.368 15.085 -49.996 1.00 48.84 85 SER A O 1
ATOM 682 N N . CYS A 1 86 ? 6.744 12.986 -50.787 1.00 42.69 86 CYS A N 1
ATOM 683 C CA . CYS A 1 86 ? 6.952 13.175 -52.238 1.00 42.69 86 CYS A CA 1
ATOM 684 C C . CYS A 1 86 ? 8.387 13.229 -52.813 1.00 42.69 86 CYS A C 1
ATOM 686 O O . CYS A 1 86 ? 9.123 14.186 -52.599 1.00 42.69 86 CYS A O 1
ATOM 688 N N . SER A 1 87 ? 8.605 12.227 -53.687 1.00 51.03 87 SER A N 1
ATOM 689 C CA . SER A 1 87 ? 9.295 12.210 -55.000 1.00 51.03 87 SER A CA 1
ATOM 690 C C . SER A 1 87 ? 10.824 12.381 -55.030 1.00 51.03 87 SER A C 1
ATOM 692 O O . SER A 1 87 ? 11.378 13.139 -54.248 1.00 51.03 87 SER A O 1
ATOM 694 N N . ASP A 1 88 ? 11.602 11.690 -55.872 1.00 44.97 88 ASP A N 1
ATOM 695 C CA . ASP A 1 88 ? 11.392 11.040 -57.188 1.00 44.97 88 ASP A CA 1
ATOM 696 C C . ASP A 1 88 ? 12.009 9.623 -57.241 1.00 44.97 88 ASP A C 1
ATOM 698 O O . ASP A 1 88 ? 13.092 9.425 -56.638 1.00 44.97 88 ASP A O 1
#

Radius of gyration: 22.24 Å; chains: 1; bounding box: 32×32×81 Å

Foldseek 3Di:
DDDDDPQCVDPQLVVQLVVLCVVDVDSVSSNVSSVVVVVVVVVPPPPPDVPDPVCVPVVVVVVQVVCVVVVNDDDDPPPDDDDDDDDD